Protein AF-A0AA35RNR2-F1 (afdb_monomer)

Organism: Geodia barretti (NCBI:txid519541)

Structure (mmCIF, N/CA/C/O backbone):
data_AF-A0AA35RNR2-F1
#
_entry.id   AF-A0AA35RNR2-F1
#
loop_
_atom_site.group_PDB
_atom_site.id
_atom_site.type_symbol
_atom_site.label_atom_id
_atom_site.label_alt_id
_atom_site.label_comp_id
_atom_site.label_asym_id
_atom_site.label_entity_id
_atom_site.label_seq_id
_atom_site.pdbx_PDB_ins_code
_atom_site.Cartn_x
_atom_site.Cartn_y
_atom_site.Cartn_z
_atom_site.occupancy
_atom_site.B_iso_or_equiv
_atom_site.auth_seq_id
_atom_site.auth_comp_id
_atom_site.auth_asym_id
_atom_site.auth_atom_id
_atom_site.pdbx_PDB_model_num
ATOM 1 N N . MET A 1 1 ? 44.129 8.110 -44.015 1.00 60.25 1 MET A N 1
ATOM 2 C CA . MET A 1 1 ? 44.178 8.341 -45.478 1.00 60.25 1 MET A CA 1
ATOM 3 C C . MET A 1 1 ? 45.589 8.785 -45.725 1.00 60.25 1 MET A C 1
ATOM 5 O O . MET A 1 1 ? 45.929 9.931 -45.431 1.00 60.25 1 MET A O 1
ATOM 9 N N . ASP A 1 2 ? 46.425 7.834 -46.100 1.00 76.56 2 ASP A N 1
ATOM 10 C CA . ASP A 1 2 ? 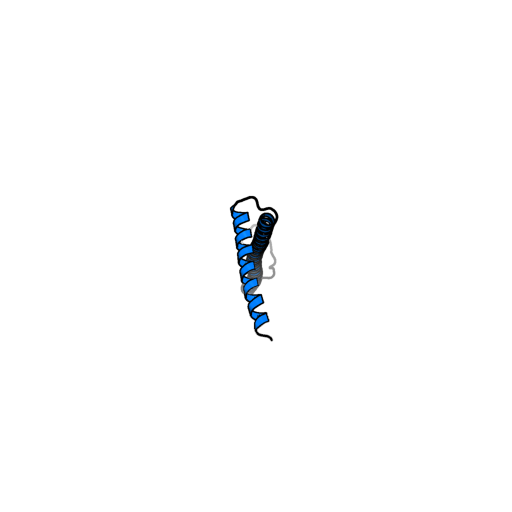47.853 8.014 -45.895 1.00 76.56 2 ASP A CA 1
ATOM 11 C C . ASP A 1 2 ? 48.402 8.689 -47.135 1.00 76.56 2 ASP A C 1
ATOM 13 O O . ASP A 1 2 ? 48.213 8.236 -48.265 1.00 76.56 2 ASP A O 1
ATOM 17 N N . LYS A 1 3 ? 48.970 9.874 -46.926 1.00 80.19 3 LYS A N 1
ATOM 18 C CA . LYS A 1 3 ? 49.512 10.681 -48.010 1.00 80.19 3 LYS A CA 1
ATOM 19 C C . LYS A 1 3 ? 50.905 10.169 -48.331 1.00 80.19 3 LYS A C 1
ATOM 21 O O . LYS A 1 3 ? 51.770 10.123 -47.458 1.00 80.19 3 LYS A O 1
ATOM 26 N N . THR A 1 4 ? 51.134 9.839 -49.597 1.00 80.81 4 THR A N 1
ATOM 27 C CA . THR A 1 4 ? 52.441 9.408 -50.090 1.00 80.81 4 THR A CA 1
ATOM 28 C C . THR A 1 4 ? 53.501 10.465 -49.760 1.00 80.81 4 THR A C 1
ATOM 30 O O . THR A 1 4 ? 53.386 11.610 -50.192 1.00 80.81 4 THR A O 1
ATOM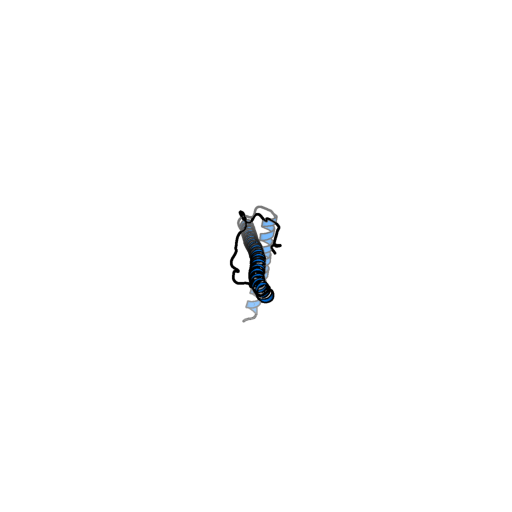 33 N N . GLY A 1 5 ? 54.517 10.084 -48.978 1.00 83.06 5 GLY A N 1
ATOM 34 C CA . GLY A 1 5 ? 55.624 10.958 -48.564 1.00 83.06 5 GLY A CA 1
ATOM 35 C C . GLY A 1 5 ? 55.591 11.452 -47.110 1.00 83.06 5 GLY A C 1
ATOM 36 O O . GLY A 1 5 ? 56.537 12.118 -46.700 1.00 83.06 5 GLY A O 1
ATOM 37 N N . HIS A 1 6 ? 54.563 11.122 -46.319 1.00 82.75 6 HIS A N 1
ATOM 38 C CA . HIS A 1 6 ? 54.490 11.461 -44.891 1.00 82.75 6 HIS A CA 1
ATOM 39 C C . HIS A 1 6 ? 54.466 10.189 -44.031 1.00 82.75 6 HIS A C 1
ATOM 41 O O . HIS A 1 6 ? 53.601 9.340 -44.226 1.00 82.75 6 HIS A O 1
ATOM 47 N N . TYR A 1 7 ? 55.393 10.058 -43.074 1.00 82.56 7 TYR A N 1
ATOM 48 C CA . TYR A 1 7 ? 55.390 8.942 -42.118 1.00 82.56 7 TYR A CA 1
ATOM 49 C C . TYR A 1 7 ? 54.277 9.149 -41.080 1.00 82.56 7 TYR A C 1
ATOM 51 O O . TYR A 1 7 ? 54.203 10.211 -40.461 1.00 82.56 7 TYR A O 1
ATOM 59 N N . MET A 1 8 ? 53.410 8.153 -40.920 1.00 80.12 8 MET A N 1
ATOM 60 C CA . MET A 1 8 ? 52.447 8.024 -39.822 1.00 80.12 8 MET A CA 1
ATOM 61 C C . MET A 1 8 ? 52.868 6.809 -38.986 1.00 80.12 8 MET A C 1
ATOM 63 O O . MET A 1 8 ? 53.447 5.870 -39.532 1.00 80.12 8 MET A O 1
ATOM 67 N N . ASP A 1 9 ? 52.664 6.856 -37.668 1.00 82.06 9 ASP A N 1
ATOM 68 C CA . ASP A 1 9 ? 53.040 5.758 -36.775 1.00 82.06 9 ASP A CA 1
ATOM 69 C C . ASP A 1 9 ? 51.824 4.878 -36.467 1.00 82.06 9 ASP A C 1
ATOM 71 O O . ASP A 1 9 ? 50.957 5.269 -35.692 1.00 82.06 9 ASP A O 1
ATOM 75 N N . ASP A 1 10 ? 51.788 3.681 -37.052 1.00 80.06 10 ASP A N 1
ATOM 76 C CA . ASP A 1 10 ? 50.632 2.771 -36.990 1.00 80.06 10 ASP A CA 1
ATOM 77 C C . ASP A 1 10 ? 50.754 1.735 -35.848 1.00 80.06 10 ASP A C 1
ATOM 79 O O . ASP A 1 10 ? 50.035 0.738 -35.793 1.00 80.06 10 ASP A O 1
ATOM 83 N N . ARG A 1 11 ? 51.721 1.907 -34.936 1.00 85.00 11 ARG A N 1
ATOM 84 C CA . ARG A 1 11 ? 52.101 0.884 -33.937 1.00 85.00 11 ARG A CA 1
ATOM 85 C C . ARG A 1 11 ? 51.035 0.602 -32.883 1.00 85.00 11 ARG A C 1
ATOM 87 O O . ARG A 1 11 ? 51.010 -0.496 -32.329 1.00 85.00 11 ARG A O 1
ATOM 94 N N . GLU A 1 12 ? 50.193 1.584 -32.582 1.00 87.06 12 GLU A N 1
ATOM 95 C CA . GLU A 1 12 ? 49.109 1.460 -31.599 1.00 87.06 12 GLU A CA 1
ATOM 96 C C . GLU A 1 12 ? 47.740 1.232 -32.256 1.00 87.06 12 GLU A C 1
ATOM 98 O O . GLU A 1 12 ? 46.740 1.014 -31.558 1.00 87.06 12 GLU A O 1
ATOM 103 N N . ASP A 1 13 ? 47.694 1.235 -33.590 1.00 88.38 13 ASP A N 1
ATOM 104 C CA . ASP A 1 13 ? 46.452 1.156 -34.338 1.00 88.38 13 ASP A CA 1
ATOM 105 C C . ASP A 1 13 ? 45.861 -0.253 -34.297 1.00 88.38 13 ASP A C 1
ATOM 107 O O . ASP A 1 13 ? 46.539 -1.277 -34.416 1.00 88.38 13 ASP A O 1
ATOM 111 N N . ARG A 1 14 ? 44.538 -0.309 -34.116 1.00 88.81 14 ARG A N 1
ATOM 112 C CA . ARG A 1 14 ? 43.786 -1.563 -34.035 1.00 88.81 14 ARG A CA 1
ATOM 113 C C . ARG A 1 14 ? 42.847 -1.677 -35.216 1.00 88.81 14 ARG A C 1
ATOM 115 O O . ARG A 1 14 ? 41.928 -0.878 -35.376 1.00 88.81 14 ARG A O 1
ATOM 122 N N . ILE A 1 15 ? 43.029 -2.740 -35.989 1.00 90.00 15 ILE A N 1
ATOM 123 C CA . ILE A 1 15 ? 42.086 -3.125 -37.034 1.00 90.00 15 ILE A CA 1
ATOM 124 C C . ILE A 1 15 ? 40.929 -3.864 -36.357 1.00 90.00 15 ILE A C 1
ATOM 126 O O . ILE A 1 15 ? 41.089 -4.984 -35.875 1.00 90.00 15 ILE A O 1
ATOM 130 N N . ILE A 1 16 ? 39.765 -3.219 -36.288 1.00 92.12 16 ILE A N 1
ATOM 131 C CA . ILE A 1 16 ? 38.548 -3.802 -35.714 1.00 92.12 16 ILE A CA 1
ATOM 132 C C . ILE A 1 16 ? 37.648 -4.270 -36.855 1.00 92.12 16 ILE A C 1
ATOM 134 O O . ILE A 1 16 ? 37.321 -3.499 -37.756 1.00 92.12 16 ILE A O 1
ATOM 138 N N . THR A 1 17 ? 37.212 -5.528 -36.805 1.00 91.75 17 THR A N 1
ATOM 139 C CA . THR A 1 17 ? 36.187 -6.031 -37.721 1.00 91.75 17 THR A CA 1
ATO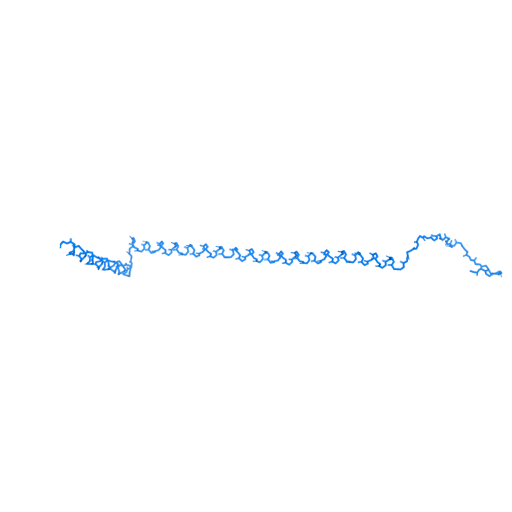M 140 C C . THR A 1 17 ? 34.812 -5.566 -37.271 1.00 91.75 17 THR A C 1
ATOM 142 O O . THR A 1 17 ? 34.456 -5.700 -36.099 1.00 91.75 17 THR A O 1
ATOM 145 N N . ALA A 1 18 ? 34.032 -5.045 -38.213 1.00 91.44 18 ALA A N 1
ATOM 146 C CA . ALA A 1 18 ? 32.664 -4.624 -37.966 1.00 91.44 18 ALA A CA 1
ATOM 147 C C . ALA A 1 18 ? 31.819 -5.773 -37.388 1.00 91.44 18 ALA A C 1
ATOM 149 O O . ALA A 1 18 ? 31.762 -6.865 -37.954 1.00 91.44 18 ALA A O 1
ATOM 150 N N . GLY A 1 19 ? 31.173 -5.511 -36.251 1.00 90.94 19 GLY A N 1
ATOM 151 C CA . GLY A 1 19 ? 30.163 -6.397 -35.678 1.00 90.94 19 GLY A CA 1
ATOM 152 C C . GLY A 1 19 ? 28.793 -6.206 -36.341 1.00 90.94 19 GLY A C 1
ATOM 153 O O . GLY A 1 19 ? 28.634 -5.338 -37.200 1.00 90.94 19 GLY A O 1
ATOM 154 N N . PRO A 1 20 ? 27.779 -6.990 -35.939 1.00 91.56 20 PRO A N 1
ATOM 155 C CA . PRO A 1 20 ? 26.411 -6.758 -36.378 1.00 91.56 2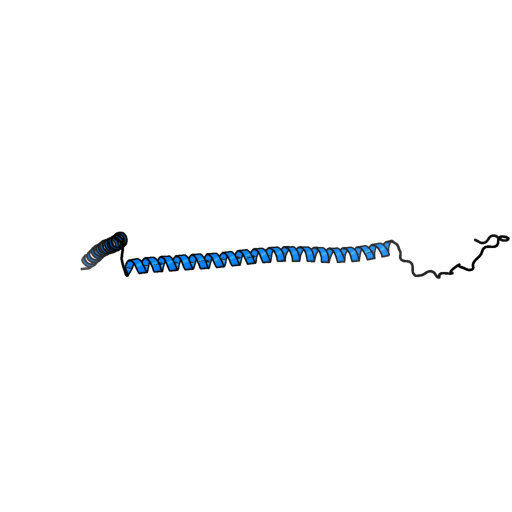0 PRO A CA 1
ATOM 156 C C . PRO A 1 20 ? 25.931 -5.381 -35.900 1.00 91.56 20 PRO A C 1
ATOM 158 O O . PRO A 1 20 ? 26.007 -5.064 -34.712 1.00 91.56 20 PRO A O 1
ATOM 161 N N . TYR A 1 21 ? 25.432 -4.574 -36.833 1.00 90.88 21 TYR A N 1
ATOM 162 C CA . TYR A 1 21 ? 24.805 -3.289 -36.539 1.00 90.88 21 TYR A CA 1
ATOM 163 C C . TYR A 1 21 ? 23.291 -3.467 -36.438 1.00 90.88 21 TYR A C 1
ATOM 165 O O . TYR A 1 21 ? 22.693 -4.204 -37.219 1.00 90.88 21 TYR A O 1
ATOM 173 N N . GLU A 1 22 ? 22.673 -2.783 -35.480 1.00 92.94 22 GLU A N 1
ATOM 174 C CA . GLU A 1 22 ? 21.216 -2.709 -35.362 1.00 92.94 22 GLU A CA 1
ATOM 175 C C . GLU A 1 22 ? 20.718 -1.435 -36.055 1.00 92.94 22 GLU A C 1
ATOM 177 O O . GLU A 1 22 ? 21.350 -0.379 -35.950 1.00 92.94 22 GLU A O 1
ATOM 182 N N . LEU A 1 23 ? 19.571 -1.515 -36.737 1.00 96.12 23 LEU A N 1
ATOM 183 C CA . LEU A 1 23 ? 18.861 -0.309 -37.154 1.00 96.12 23 LEU A CA 1
ATOM 184 C C . LEU A 1 23 ? 18.372 0.447 -35.913 1.00 96.12 23 LEU A C 1
ATOM 186 O O . LEU A 1 23 ? 17.985 -0.151 -34.905 1.00 96.12 23 LEU A O 1
ATOM 190 N N . ALA A 1 24 ? 18.345 1.777 -36.004 1.00 95.44 24 ALA A N 1
ATOM 191 C CA . ALA A 1 24 ? 17.866 2.624 -34.915 1.00 95.44 24 ALA A CA 1
ATOM 192 C C . ALA A 1 24 ? 16.425 2.267 -34.503 1.00 95.44 24 ALA A C 1
ATOM 194 O O . ALA A 1 24 ? 16.119 2.202 -33.311 1.00 95.44 24 ALA A O 1
ATOM 195 N N . ASP A 1 25 ? 15.566 1.962 -35.476 1.00 96.50 25 ASP A N 1
ATOM 196 C CA . ASP A 1 25 ? 14.165 1.607 -35.236 1.00 96.50 25 ASP A CA 1
ATOM 197 C C . ASP A 1 25 ? 14.027 0.310 -34.425 1.00 96.50 25 ASP A C 1
ATOM 199 O O . ASP A 1 25 ? 13.272 0.270 -33.450 1.00 96.50 25 ASP A O 1
ATOM 203 N N . ASP A 1 26 ? 14.817 -0.718 -34.749 1.00 96.00 26 ASP A N 1
ATOM 204 C CA . ASP A 1 26 ? 14.818 -2.000 -34.032 1.00 96.00 26 ASP A CA 1
ATOM 205 C C . ASP A 1 26 ? 15.311 -1.836 -32.588 1.00 96.00 26 ASP A C 1
ATOM 207 O O . ASP A 1 26 ? 14.742 -2.396 -31.641 1.00 96.00 26 ASP A O 1
ATOM 211 N N . TYR A 1 27 ? 16.341 -1.008 -32.395 1.00 96.25 27 TYR A N 1
ATOM 212 C CA . TYR A 1 27 ? 16.853 -0.662 -31.073 1.00 96.25 27 TYR A CA 1
ATOM 213 C C . TYR A 1 27 ? 15.784 0.039 -30.221 1.00 96.25 27 TYR A C 1
ATOM 215 O O . TYR A 1 27 ? 15.534 -0.347 -29.070 1.00 96.25 27 TYR A O 1
ATOM 223 N N . HIS A 1 28 ? 15.101 1.034 -30.790 1.00 97.31 28 HIS A N 1
ATOM 224 C CA . HIS A 1 28 ? 14.044 1.770 -30.101 1.00 97.31 28 HIS A CA 1
ATOM 225 C C . HIS A 1 28 ? 12.820 0.899 -29.806 1.00 97.31 28 HIS A C 1
ATOM 227 O O . HIS A 1 28 ? 12.300 0.950 -28.687 1.00 97.31 28 HIS A O 1
ATOM 233 N N . ALA A 1 29 ? 12.403 0.044 -30.742 1.00 97.44 29 ALA A N 1
ATOM 234 C CA . ALA A 1 29 ? 11.311 -0.904 -30.537 1.00 97.44 29 ALA A CA 1
ATOM 235 C C . ALA A 1 29 ? 11.613 -1.869 -29.377 1.00 97.44 29 ALA A C 1
ATOM 237 O O . ALA A 1 29 ? 10.771 -2.092 -28.497 1.00 97.44 29 ALA A O 1
ATOM 238 N N . ARG A 1 30 ? 12.850 -2.379 -29.306 1.00 96.62 30 ARG A N 1
ATOM 239 C CA . ARG A 1 30 ? 13.311 -3.252 -28.218 1.00 96.62 30 ARG A CA 1
ATOM 240 C C . ARG A 1 30 ? 13.300 -2.549 -26.862 1.00 96.62 30 ARG A C 1
ATOM 242 O O . ARG A 1 30 ? 12.898 -3.153 -25.864 1.00 96.62 30 ARG A O 1
ATOM 249 N N . ILE A 1 31 ? 13.725 -1.287 -26.801 1.00 97.50 31 ILE A N 1
ATOM 250 C CA . ILE A 1 31 ? 13.653 -0.489 -25.569 1.00 97.50 31 ILE A CA 1
ATOM 251 C C . ILE A 1 31 ? 12.200 -0.263 -25.165 1.00 97.50 31 ILE A C 1
ATOM 253 O O . ILE A 1 31 ? 11.859 -0.491 -24.004 1.00 97.50 31 ILE A O 1
ATOM 257 N N . LEU A 1 32 ? 11.338 0.137 -26.100 1.00 98.25 32 LEU A N 1
ATOM 258 C CA . LEU A 1 32 ? 9.934 0.419 -25.818 1.00 98.25 32 LEU A CA 1
ATOM 259 C C . LEU A 1 32 ? 9.228 -0.802 -25.218 1.00 98.25 32 LEU A C 1
ATOM 261 O O . LEU A 1 32 ? 8.557 -0.679 -24.192 1.00 98.25 32 LEU A O 1
ATOM 265 N N . ALA A 1 33 ? 9.446 -1.990 -25.785 1.00 98.19 33 ALA A N 1
ATOM 266 C CA . ALA A 1 33 ? 8.897 -3.236 -25.255 1.00 98.19 33 ALA A CA 1
ATOM 267 C C . ALA A 1 33 ? 9.336 -3.490 -23.800 1.00 98.19 33 ALA A C 1
ATOM 269 O O . ALA A 1 33 ? 8.514 -3.812 -22.937 1.00 98.19 33 ALA A O 1
ATOM 270 N N . LYS A 1 34 ? 10.623 -3.278 -23.496 1.00 98.31 34 LYS A N 1
ATOM 271 C CA . LYS A 1 34 ? 11.161 -3.412 -22.132 1.00 98.31 34 LYS A CA 1
ATOM 272 C C . LYS A 1 34 ? 10.587 -2.366 -21.176 1.00 98.31 34 LYS A C 1
ATOM 274 O O . LYS A 1 34 ? 10.275 -2.690 -20.031 1.00 98.31 34 LYS A O 1
ATOM 279 N N . VAL A 1 35 ? 10.416 -1.126 -21.631 1.00 98.38 35 VAL A N 1
ATOM 280 C CA . VAL A 1 35 ? 9.827 -0.045 -20.831 1.00 98.38 35 VAL A CA 1
ATOM 281 C C . VAL A 1 35 ? 8.372 -0.359 -20.498 1.00 98.38 35 VAL A C 1
ATOM 283 O O . VAL A 1 35 ? 7.987 -0.255 -19.335 1.00 98.38 35 VAL A O 1
ATOM 286 N N . ILE A 1 36 ? 7.572 -0.805 -21.469 1.00 98.44 36 ILE A N 1
ATOM 287 C CA . ILE A 1 36 ? 6.178 -1.213 -21.236 1.00 98.44 36 ILE A CA 1
ATOM 288 C C . ILE A 1 36 ? 6.119 -2.344 -20.206 1.00 98.44 36 ILE A C 1
ATOM 290 O O . ILE A 1 36 ? 5.309 -2.291 -19.276 1.00 98.44 36 ILE A O 1
ATOM 294 N N . LEU A 1 37 ? 7.015 -3.330 -20.319 1.00 98.38 37 LEU A N 1
ATOM 295 C CA . LEU A 1 37 ? 7.117 -4.420 -19.355 1.00 98.38 37 LEU A CA 1
ATOM 296 C C . LEU A 1 37 ? 7.383 -3.880 -17.942 1.00 98.38 37 LEU A C 1
ATOM 298 O O . LEU A 1 37 ? 6.599 -4.151 -17.031 1.00 98.38 37 LEU A O 1
ATOM 302 N N . LEU A 1 38 ? 8.418 -3.055 -17.767 1.00 98.44 38 LEU A N 1
ATOM 303 C CA . LEU A 1 38 ? 8.753 -2.434 -16.481 1.00 98.44 38 LEU A CA 1
ATOM 304 C C . LEU A 1 38 ? 7.583 -1.626 -15.911 1.00 98.44 38 LEU A C 1
ATOM 306 O O . LEU A 1 38 ? 7.215 -1.792 -14.747 1.00 98.44 38 LEU A O 1
ATOM 310 N N . GLN A 1 39 ? 6.946 -0.800 -16.739 1.00 98.25 39 GLN A N 1
ATOM 311 C CA . GLN A 1 39 ? 5.798 -0.005 -16.323 1.00 98.25 39 GLN A CA 1
ATOM 312 C C . GLN A 1 39 ? 4.610 -0.881 -15.899 1.00 98.25 39 GLN A C 1
ATOM 314 O O . GLN A 1 39 ? 3.904 -0.535 -14.951 1.00 98.25 39 GLN A O 1
ATOM 319 N N . SER A 1 40 ? 4.371 -2.013 -16.567 1.00 98.31 40 SER A N 1
ATO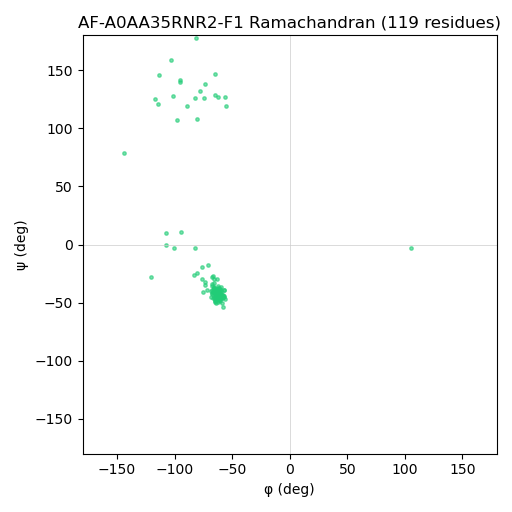M 320 C CA . SER A 1 40 ? 3.287 -2.937 -16.209 1.00 98.31 40 SER A CA 1
ATOM 321 C C . SER A 1 40 ? 3.499 -3.559 -14.822 1.00 98.31 40 SER A C 1
ATOM 323 O O . SER A 1 40 ? 2.576 -3.578 -13.999 1.00 98.31 40 SER A O 1
ATOM 325 N N . TYR A 1 41 ? 4.731 -3.979 -14.513 1.00 98.31 41 TYR A N 1
ATOM 326 C CA . TYR A 1 41 ? 5.095 -4.491 -13.192 1.00 98.31 41 TYR A CA 1
ATOM 327 C C . TYR A 1 41 ? 4.997 -3.406 -12.127 1.00 98.31 41 TYR A C 1
ATOM 329 O O . TYR A 1 41 ? 4.462 -3.663 -11.047 1.00 98.31 41 TYR A O 1
ATOM 337 N N . TRP A 1 42 ? 5.444 -2.190 -12.441 1.00 98.38 42 TRP A N 1
ATOM 338 C CA . TRP A 1 42 ? 5.350 -1.058 -11.527 1.00 98.38 42 TRP A CA 1
ATOM 339 C C . TRP A 1 42 ? 3.899 -0.720 -11.175 1.00 98.38 42 TRP A C 1
ATOM 341 O O . TRP A 1 42 ? 3.553 -0.614 -9.9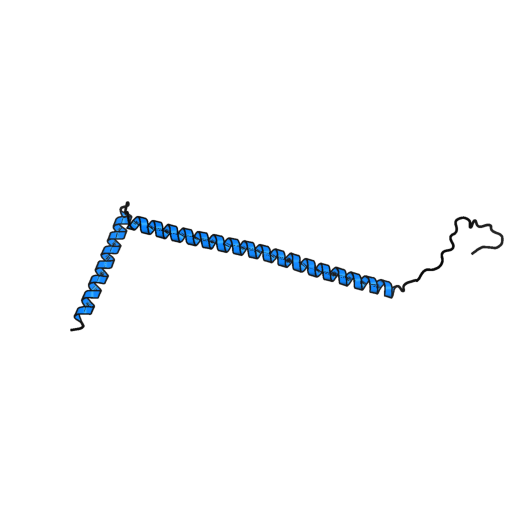98 1.00 98.38 42 TRP A O 1
ATOM 351 N N . ARG A 1 43 ? 3.016 -0.643 -12.181 1.00 98.31 43 ARG A N 1
ATOM 352 C CA . ARG A 1 43 ? 1.577 -0.417 -11.972 1.00 98.31 43 ARG A CA 1
ATOM 353 C C . ARG A 1 43 ? 0.965 -1.513 -11.099 1.00 98.31 43 ARG A C 1
ATOM 355 O O . ARG A 1 43 ? 0.283 -1.204 -10.126 1.00 98.31 43 ARG A O 1
ATOM 362 N N . ARG A 1 44 ? 1.274 -2.787 -11.374 1.00 98.12 44 ARG A N 1
ATOM 363 C CA . ARG A 1 44 ? 0.828 -3.920 -10.543 1.00 98.12 44 ARG A CA 1
ATOM 364 C C . ARG A 1 44 ? 1.309 -3.795 -9.098 1.00 98.12 44 ARG A C 1
ATOM 366 O O . ARG A 1 44 ? 0.531 -4.039 -8.176 1.00 98.12 44 ARG A O 1
ATOM 373 N N . TRP A 1 45 ? 2.580 -3.460 -8.895 1.00 98.44 45 TRP A N 1
ATOM 374 C CA . TRP A 1 45 ? 3.159 -3.299 -7.564 1.00 98.44 45 TRP A CA 1
ATOM 375 C C . TRP A 1 45 ? 2.467 -2.178 -6.785 1.00 98.44 45 TRP A C 1
ATOM 377 O O . TRP A 1 45 ? 2.074 -2.391 -5.637 1.00 98.44 45 TRP A O 1
ATOM 387 N N . LEU A 1 46 ? 2.229 -1.032 -7.427 1.00 98.44 46 LEU A N 1
ATOM 388 C CA . LEU A 1 46 ? 1.535 0.100 -6.817 1.00 98.44 46 LEU A CA 1
ATOM 389 C C . LEU A 1 46 ? 0.113 -0.280 -6.382 1.00 98.44 46 LEU A C 1
ATOM 391 O O . LEU A 1 46 ? -0.266 -0.027 -5.237 1.00 98.44 46 LEU A O 1
ATOM 395 N N . SER A 1 47 ? -0.648 -0.954 -7.252 1.00 97.94 47 SER A N 1
ATOM 396 C CA . SER A 1 47 ? -1.995 -1.431 -6.919 1.00 97.94 47 SER A CA 1
ATOM 397 C C . SER A 1 47 ? -1.988 -2.419 -5.753 1.00 97.94 47 SER A C 1
ATOM 399 O O . SER A 1 47 ? -2.809 -2.293 -4.847 1.00 97.94 47 SER A O 1
ATOM 401 N N . ARG A 1 48 ? -1.049 -3.376 -5.727 1.00 98.06 48 ARG A N 1
ATOM 402 C CA . ARG A 1 48 ? -0.916 -4.328 -4.609 1.00 98.06 48 ARG A CA 1
ATOM 403 C C . ARG A 1 48 ? -0.623 -3.611 -3.298 1.00 98.06 48 ARG A C 1
ATOM 405 O O . ARG A 1 48 ? -1.323 -3.833 -2.317 1.00 98.06 48 ARG A O 1
ATOM 412 N N . ARG A 1 49 ? 0.349 -2.696 -3.303 1.00 98.06 49 ARG A N 1
ATOM 413 C CA . ARG A 1 49 ? 0.714 -1.902 -2.125 1.00 98.06 49 ARG A CA 1
ATOM 414 C C . ARG A 1 49 ? -0.477 -1.102 -1.587 1.00 98.06 49 ARG A C 1
ATOM 416 O O . ARG A 1 49 ? -0.682 -1.074 -0.375 1.00 98.06 49 ARG A O 1
ATOM 423 N N . TYR A 1 50 ? -1.258 -0.483 -2.473 1.00 98.19 50 TYR A N 1
ATOM 424 C CA . TYR A 1 50 ? -2.461 0.261 -2.102 1.00 98.19 50 TYR A CA 1
ATOM 425 C C . TYR A 1 50 ? -3.543 -0.648 -1.498 1.00 98.19 50 TYR A C 1
ATOM 427 O O . TYR A 1 50 ? -4.039 -0.383 -0.404 1.00 98.19 50 TYR A O 1
ATOM 435 N N . VAL A 1 51 ? -3.859 -1.767 -2.157 1.00 98.38 51 VAL A N 1
ATOM 436 C CA . VAL A 1 51 ? -4.852 -2.734 -1.663 1.00 98.38 51 VAL A CA 1
ATOM 437 C C . VAL A 1 51 ? -4.433 -3.335 -0.322 1.00 98.38 51 VAL A C 1
ATOM 439 O O . VAL A 1 51 ? -5.271 -3.505 0.562 1.00 98.38 51 VAL A O 1
ATOM 442 N N . ASP A 1 52 ? -3.148 -3.622 -0.128 1.00 98.12 52 ASP A N 1
ATOM 443 C CA . ASP A 1 52 ? -2.651 -4.143 1.143 1.00 98.12 52 ASP A CA 1
ATOM 444 C C . ASP A 1 52 ? -2.754 -3.107 2.268 1.00 98.12 52 ASP A C 1
ATOM 446 O O . ASP A 1 52 ? -3.088 -3.471 3.395 1.00 98.12 52 ASP A O 1
ATOM 450 N N . ALA A 1 53 ? -2.547 -1.818 1.980 1.00 98.06 53 ALA A N 1
ATOM 451 C CA . ALA A 1 53 ? -2.809 -0.753 2.948 1.00 98.06 53 ALA A CA 1
AT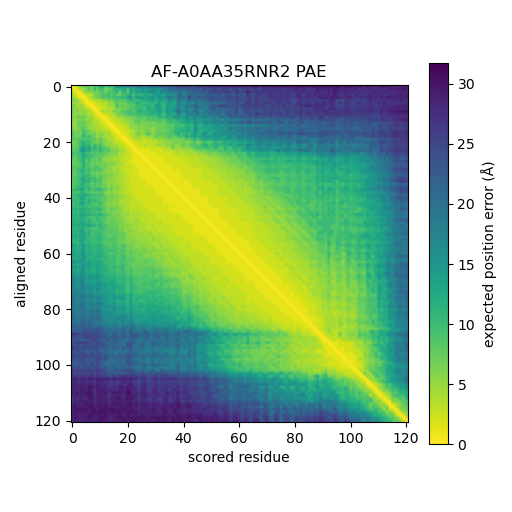OM 452 C C . ALA A 1 53 ? -4.291 -0.717 3.361 1.00 98.06 53 ALA A C 1
ATOM 454 O O . ALA A 1 53 ? -4.588 -0.764 4.555 1.00 98.06 53 ALA A O 1
ATOM 455 N N . LEU A 1 54 ? -5.214 -0.765 2.394 1.00 98.19 54 LEU A N 1
ATOM 456 C CA . LEU A 1 54 ? -6.656 -0.819 2.667 1.00 98.19 54 LEU A CA 1
ATOM 457 C C . LEU A 1 54 ? -7.067 -2.073 3.451 1.00 98.19 54 LEU A C 1
ATOM 459 O O . LEU A 1 54 ? -7.943 -2.020 4.314 1.00 98.19 54 LEU A O 1
ATOM 463 N N . ARG A 1 55 ? -6.445 -3.224 3.171 1.00 98.00 55 ARG A N 1
ATOM 464 C CA . ARG A 1 55 ? -6.689 -4.468 3.917 1.00 98.00 55 ARG A CA 1
ATOM 465 C C . ARG A 1 55 ? -6.247 -4.353 5.371 1.00 98.00 55 ARG A C 1
ATOM 467 O O . ARG A 1 55 ? -6.961 -4.854 6.239 1.00 98.00 55 ARG A O 1
ATOM 474 N N . ARG A 1 56 ? -5.107 -3.706 5.639 1.00 97.75 56 ARG A N 1
ATOM 475 C CA . ARG A 1 56 ? -4.641 -3.448 7.011 1.00 97.75 56 ARG A CA 1
ATOM 476 C C . ARG A 1 56 ? -5.598 -2.519 7.747 1.00 97.75 56 ARG A C 1
ATOM 478 O O . ARG A 1 56 ? -6.038 -2.877 8.830 1.00 97.75 56 ARG A O 1
ATOM 485 N N . GLU A 1 57 ? -5.993 -1.403 7.139 1.00 97.56 57 GLU A N 1
ATOM 486 C CA . GLU A 1 57 ? -6.949 -0.475 7.758 1.00 97.56 57 GLU A CA 1
ATOM 487 C C . GLU A 1 57 ? -8.287 -1.164 8.062 1.00 97.56 57 GLU A C 1
ATOM 489 O O . GLU A 1 57 ? -8.813 -1.070 9.171 1.00 97.56 57 GLU A O 1
ATOM 494 N N . ARG A 1 58 ? -8.805 -1.949 7.109 1.00 97.81 58 ARG A N 1
ATOM 495 C CA . ARG A 1 58 ? -10.020 -2.747 7.307 1.00 97.81 58 ARG A CA 1
ATOM 496 C C . ARG A 1 58 ? -9.877 -3.747 8.455 1.00 97.81 58 ARG A C 1
ATOM 498 O O . ARG A 1 58 ? -10.843 -3.967 9.178 1.00 97.81 58 ARG A O 1
ATOM 505 N N . ARG A 1 59 ? -8.716 -4.393 8.594 1.00 97.69 59 ARG A N 1
ATOM 506 C CA . ARG A 1 59 ? -8.454 -5.337 9.687 1.00 97.69 59 ARG A CA 1
ATOM 507 C C . ARG A 1 59 ? -8.490 -4.619 11.035 1.00 97.69 59 ARG A C 1
ATOM 509 O O . ARG A 1 59 ? -9.250 -5.049 11.891 1.00 97.69 59 ARG A O 1
ATOM 516 N N . VAL A 1 60 ? -7.765 -3.510 11.168 1.00 97.50 60 VAL A N 1
ATOM 517 C CA . VAL A 1 60 ? -7.740 -2.702 12.398 1.00 97.50 60 VAL A CA 1
ATOM 518 C C . VAL A 1 60 ? -9.148 -2.242 12.775 1.00 97.50 60 VAL A C 1
ATOM 520 O O . VAL A 1 60 ? -9.561 -2.391 13.919 1.00 97.50 60 VAL A O 1
ATOM 523 N N . ARG A 1 61 ? -9.934 -1.756 11.804 1.00 97.00 61 ARG A N 1
ATOM 524 C CA . ARG A 1 61 ? -11.323 -1.348 12.061 1.00 97.00 61 ARG A CA 1
ATOM 525 C C . ARG A 1 61 ? -12.188 -2.499 12.570 1.00 97.00 61 ARG A C 1
ATOM 527 O O . ARG A 1 61 ? -12.939 -2.315 13.517 1.00 97.00 61 ARG A O 1
ATOM 534 N N . ARG A 1 62 ? -12.059 -3.687 11.976 1.00 97.00 62 ARG A N 1
ATOM 535 C CA . ARG A 1 62 ? -12.797 -4.881 12.417 1.00 97.00 62 ARG A CA 1
ATOM 536 C C . ARG A 1 62 ? -12.379 -5.350 13.806 1.00 97.00 62 ARG A C 1
ATOM 538 O O . ARG A 1 62 ? -13.223 -5.831 14.549 1.00 97.00 62 ARG A O 1
ATOM 545 N N . GLU A 1 63 ? -11.095 -5.263 14.135 1.00 97.44 63 GLU A N 1
ATOM 546 C CA . GLU A 1 63 ? -10.589 -5.602 15.469 1.00 97.44 63 GLU A CA 1
ATOM 547 C C . GLU A 1 63 ? -11.159 -4.638 16.516 1.00 97.44 63 GLU A C 1
ATOM 549 O O . GLU A 1 63 ? -11.724 -5.095 17.504 1.00 97.44 63 GLU A O 1
ATOM 554 N N . TRP A 1 64 ? -11.156 -3.334 16.228 1.00 97.19 64 TRP A N 1
ATOM 555 C CA . TRP A 1 64 ? -11.785 -2.324 17.083 1.00 97.19 64 TRP A CA 1
ATOM 556 C C . TRP A 1 64 ? -13.297 -2.539 17.253 1.00 97.19 64 TRP A C 1
ATOM 558 O O . TRP A 1 64 ? -13.821 -2.436 18.358 1.00 97.19 64 TRP A O 1
ATOM 568 N N . GLU A 1 65 ? -14.019 -2.869 16.178 1.00 96.62 65 GLU A N 1
ATOM 569 C CA . GLU A 1 65 ? -15.456 -3.170 16.255 1.00 96.62 65 GLU A CA 1
ATOM 570 C C . GLU A 1 65 ? -15.744 -4.371 17.165 1.00 96.62 65 GLU A C 1
ATOM 572 O O . GLU A 1 65 ? -16.673 -4.306 17.971 1.00 96.62 65 GLU A O 1
ATOM 577 N N . ARG A 1 66 ? -14.934 -5.434 17.068 1.00 97.19 66 ARG A N 1
ATOM 578 C CA . ARG A 1 66 ? -15.049 -6.629 17.920 1.00 97.19 66 ARG A CA 1
ATOM 579 C C . ARG A 1 66 ? -14.760 -6.311 19.379 1.00 97.19 66 ARG A C 1
ATOM 581 O O . ARG A 1 66 ? -15.543 -6.695 20.238 1.00 97.19 66 ARG A O 1
ATOM 588 N N . GLU A 1 67 ? -13.683 -5.580 19.651 1.00 96.62 67 GLU A N 1
ATOM 589 C CA . GLU A 1 67 ? -13.320 -5.174 21.011 1.00 96.62 67 GLU A CA 1
ATOM 590 C C . GLU A 1 67 ? -14.439 -4.344 21.651 1.00 96.62 67 GLU A C 1
ATOM 592 O O . GLU A 1 67 ? -14.897 -4.652 22.748 1.00 96.62 67 GLU A O 1
ATOM 597 N N . ARG A 1 68 ? -14.998 -3.377 20.913 1.00 96.19 68 ARG A N 1
ATOM 598 C CA . ARG A 1 68 ? -16.137 -2.585 21.397 1.00 96.19 68 ARG A CA 1
ATOM 599 C C . ARG A 1 68 ? -17.409 -3.394 21.593 1.00 96.19 68 ARG A C 1
ATOM 601 O O . ARG A 1 68 ? -18.235 -3.055 22.439 1.00 96.19 68 ARG A O 1
ATOM 608 N N . GLU A 1 69 ? -17.642 -4.413 20.776 1.00 95.88 69 GLU A N 1
ATOM 609 C CA . GLU A 1 69 ? -18.770 -5.319 20.975 1.00 95.88 69 GLU A CA 1
ATOM 610 C C . GLU A 1 69 ? -18.597 -6.155 22.246 1.00 95.88 69 GLU A C 1
ATOM 612 O O . GLU A 1 69 ? -19.540 -6.259 23.031 1.00 95.88 69 GLU A O 1
ATOM 617 N N . GLU A 1 70 ? -17.391 -6.663 22.498 1.00 96.56 70 GLU A N 1
ATOM 618 C CA . GLU A 1 70 ? -17.067 -7.381 23.729 1.00 96.56 70 GLU A CA 1
ATOM 619 C C . GLU A 1 70 ? -17.193 -6.494 24.970 1.00 96.56 70 GLU A C 1
ATOM 621 O O . GLU A 1 70 ? -17.802 -6.923 25.950 1.00 96.56 70 GLU A O 1
ATOM 626 N N . GLU A 1 71 ? -16.686 -5.260 24.929 1.00 95.81 71 GLU A N 1
ATOM 627 C CA . GLU A 1 71 ? -16.841 -4.285 26.014 1.00 95.81 71 GLU A CA 1
ATOM 628 C C . GLU A 1 71 ? -18.315 -4.006 26.304 1.00 95.81 71 GLU A C 1
ATOM 630 O O . GLU A 1 71 ? -18.759 -4.161 27.439 1.00 95.81 71 GLU A O 1
ATOM 635 N N . ARG A 1 72 ? -19.116 -3.704 25.272 1.00 95.50 72 ARG A N 1
ATOM 636 C CA . ARG A 1 72 ? -20.561 -3.478 25.442 1.00 95.50 72 ARG A CA 1
ATOM 637 C C . ARG A 1 72 ? -21.276 -4.694 26.018 1.00 95.50 72 ARG A C 1
ATOM 639 O O . ARG A 1 72 ? -22.223 -4.533 26.787 1.00 95.50 72 ARG A O 1
ATOM 646 N N . ARG A 1 73 ? -20.866 -5.909 25.641 1.00 95.88 73 ARG A N 1
ATOM 647 C CA . ARG A 1 73 ? -21.433 -7.137 26.211 1.00 95.88 73 ARG A CA 1
ATOM 648 C C . ARG A 1 73 ? -21.069 -7.264 27.690 1.00 95.88 73 ARG A C 1
ATOM 650 O O . ARG A 1 73 ? -21.958 -7.508 28.498 1.00 95.88 73 ARG A O 1
ATOM 657 N N . ARG A 1 74 ? -19.805 -7.026 28.053 1.00 96.19 74 ARG A N 1
ATOM 658 C CA . ARG A 1 74 ? -19.342 -7.046 29.451 1.00 96.19 74 ARG A CA 1
ATOM 659 C C . ARG A 1 74 ? -20.056 -5.999 30.303 1.00 96.19 74 ARG A C 1
ATOM 661 O O . ARG A 1 74 ? -20.542 -6.338 31.373 1.00 96.19 74 ARG A O 1
ATOM 668 N N . GLU A 1 75 ? -20.200 -4.768 29.814 1.00 95.38 75 GLU A N 1
ATOM 669 C CA . GLU A 1 75 ? -20.937 -3.705 30.511 1.00 95.38 75 GLU A CA 1
ATOM 670 C C . GLU A 1 75 ? -22.403 -4.087 30.757 1.00 95.38 75 GLU A C 1
ATOM 672 O O . GLU A 1 75 ? -22.928 -3.864 31.850 1.00 95.38 75 GLU A O 1
ATOM 677 N N . ARG A 1 76 ? -23.070 -4.700 29.766 1.00 94.81 76 ARG A N 1
ATOM 678 C CA . ARG A 1 76 ? -24.439 -5.217 29.927 1.00 94.81 76 ARG A CA 1
ATOM 679 C C . ARG A 1 76 ? -24.504 -6.314 30.984 1.00 94.81 76 ARG A C 1
ATOM 681 O O . ARG A 1 76 ? -25.321 -6.214 31.893 1.00 94.81 76 ARG A O 1
ATOM 688 N N . GLU A 1 77 ? -23.616 -7.303 30.910 1.00 95.94 77 GLU A N 1
ATOM 689 C CA . GLU A 1 77 ? -23.545 -8.392 31.890 1.00 95.94 77 GLU A CA 1
ATOM 690 C C . GLU A 1 77 ? -23.257 -7.870 33.309 1.00 95.94 77 GLU A C 1
ATOM 692 O O . GLU A 1 77 ? -23.823 -8.359 34.286 1.00 95.94 77 GLU A O 1
ATOM 697 N N . GLU A 1 78 ? -22.390 -6.867 33.458 1.00 95.00 78 GLU A N 1
ATOM 698 C CA . GLU A 1 78 ? -22.109 -6.232 34.748 1.00 95.00 78 GLU A CA 1
ATOM 699 C C . GLU A 1 78 ? -23.303 -5.439 35.277 1.00 95.00 78 GLU A C 1
ATOM 701 O O . GLU A 1 78 ? -23.586 -5.483 36.480 1.00 95.00 78 GLU A O 1
ATOM 706 N N . ARG A 1 79 ? -24.021 -4.733 34.397 1.00 92.75 79 ARG A N 1
ATOM 707 C CA . ARG A 1 79 ? -25.250 -4.017 34.749 1.00 92.75 79 ARG A CA 1
ATOM 708 C C . ARG A 1 79 ? -26.322 -4.993 35.227 1.00 92.75 79 ARG A C 1
ATOM 710 O O . ARG A 1 79 ? -26.878 -4.781 36.301 1.00 92.75 79 ARG A O 1
ATOM 717 N N . GLU A 1 80 ? -26.538 -6.087 34.502 1.00 91.75 80 GLU A N 1
ATOM 718 C CA . GLU A 1 80 ? -27.471 -7.151 34.887 1.00 91.75 80 GLU A CA 1
ATOM 719 C C . GLU A 1 80 ? -27.070 -7.808 36.212 1.00 91.75 80 GLU A C 1
ATOM 721 O O . GLU A 1 80 ? -27.895 -7.940 37.113 1.00 91.75 80 GLU A O 1
ATOM 726 N N . LYS A 1 81 ? -25.786 -8.144 36.401 1.00 92.75 81 LYS A N 1
ATOM 727 C CA . LYS A 1 81 ? -25.279 -8.683 37.677 1.00 92.75 81 LYS A CA 1
ATOM 728 C C . LYS A 1 81 ? -25.483 -7.708 38.834 1.00 92.75 81 LYS A C 1
ATOM 730 O O . LYS A 1 81 ? -25.792 -8.133 39.948 1.00 92.75 81 LYS A O 1
ATOM 735 N N . ARG A 1 82 ? -25.304 -6.405 38.602 1.00 89.38 82 ARG A N 1
ATOM 736 C CA . ARG A 1 82 ? -25.516 -5.362 39.614 1.00 89.38 82 ARG A CA 1
ATOM 737 C C . ARG A 1 82 ? -26.992 -5.232 39.973 1.00 89.38 82 ARG A C 1
ATOM 739 O O . ARG A 1 82 ? -27.303 -5.177 41.160 1.00 89.38 82 ARG A O 1
ATOM 746 N N . GLU A 1 83 ? -27.879 -5.218 38.983 1.00 87.44 83 GLU A N 1
ATOM 747 C CA . GLU A 1 83 ? -29.331 -5.210 39.198 1.00 87.44 83 GLU A CA 1
ATOM 748 C C . GLU A 1 83 ? -29.787 -6.468 39.945 1.00 87.44 83 GLU A C 1
ATOM 750 O O . GLU A 1 83 ? -30.479 -6.362 40.957 1.00 87.44 83 GLU A O 1
ATOM 755 N N . PHE A 1 84 ? -29.316 -7.648 39.532 1.00 88.19 84 PHE A N 1
ATOM 756 C CA . PHE A 1 84 ? -29.578 -8.908 40.227 1.00 88.19 84 PHE A CA 1
ATOM 757 C C . PHE A 1 84 ? -29.118 -8.857 41.688 1.00 88.19 84 PHE A C 1
ATOM 759 O O . PHE A 1 84 ? -29.854 -9.241 42.595 1.00 88.19 84 PHE A O 1
ATOM 766 N N . ARG A 1 85 ? -27.921 -8.319 41.950 1.00 85.25 85 ARG A N 1
ATOM 767 C CA . ARG A 1 85 ? -27.389 -8.193 43.313 1.00 85.25 85 ARG A CA 1
ATOM 768 C C . ARG A 1 85 ? -28.197 -7.226 44.180 1.00 85.25 85 ARG A C 1
ATOM 770 O O . ARG A 1 85 ? -28.366 -7.514 45.361 1.00 85.25 85 ARG A O 1
ATOM 777 N N . ARG A 1 86 ? -28.697 -6.122 43.612 1.00 85.88 86 ARG A N 1
ATOM 778 C CA . ARG A 1 86 ? -29.586 -5.175 44.312 1.00 85.88 86 ARG A CA 1
ATOM 779 C C . ARG A 1 86 ? -30.915 -5.821 44.697 1.00 85.88 86 ARG A C 1
ATOM 781 O O . ARG A 1 86 ? -31.368 -5.623 45.815 1.00 85.88 86 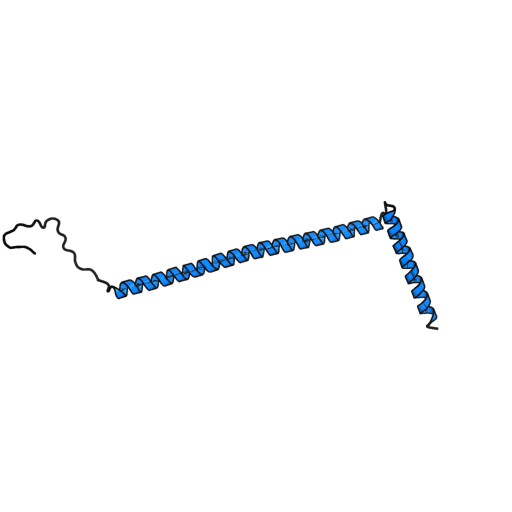ARG A O 1
ATOM 788 N N . ARG A 1 87 ? -31.489 -6.651 43.817 1.00 81.56 87 ARG A N 1
ATOM 789 C CA . ARG A 1 87 ? -32.713 -7.419 44.112 1.00 81.56 87 ARG A CA 1
ATOM 790 C C . ARG A 1 87 ? -32.494 -8.491 45.184 1.00 81.56 87 ARG A C 1
ATOM 792 O O . ARG A 1 87 ? -33.333 -8.650 46.057 1.00 81.56 87 ARG A O 1
ATOM 799 N N . MET A 1 88 ? -31.369 -9.212 45.129 1.00 83.44 88 MET A N 1
ATOM 800 C CA . MET A 1 88 ? -31.078 -10.312 46.063 1.00 83.44 88 MET A CA 1
ATOM 801 C C . MET A 1 88 ? -30.637 -9.844 47.456 1.00 83.44 88 MET A C 1
ATOM 803 O O . MET A 1 88 ? -30.832 -10.569 48.427 1.00 83.44 88 MET A O 1
ATOM 807 N N . ASN A 1 89 ? -29.996 -8.677 47.573 1.00 84.06 89 ASN A N 1
ATOM 808 C CA . ASN A 1 89 ? -29.561 -8.134 48.861 1.00 84.06 89 ASN A CA 1
ATOM 809 C C . ASN A 1 89 ? -29.695 -6.599 48.882 1.00 84.06 89 ASN A C 1
ATOM 811 O O . ASN A 1 89 ? -28.685 -5.905 48.698 1.00 84.06 89 ASN A O 1
ATOM 815 N N . PRO A 1 90 ? -30.917 -6.069 49.074 1.00 83.94 90 PRO A N 1
ATOM 816 C CA . PRO A 1 90 ? -31.169 -4.632 49.117 1.00 83.94 90 PRO A CA 1
ATOM 817 C C . PRO A 1 90 ? -30.459 -4.006 50.322 1.00 83.94 90 PRO A C 1
ATOM 819 O O . PRO A 1 90 ? -30.565 -4.492 51.450 1.00 83.94 90 PRO A O 1
ATOM 822 N N . ARG A 1 91 ? -29.685 -2.941 50.083 1.00 82.88 91 ARG A N 1
ATOM 823 C CA . ARG A 1 91 ? -28.901 -2.267 51.137 1.00 82.88 91 ARG A CA 1
ATOM 824 C C . ARG A 1 91 ? -29.267 -0.801 51.317 1.00 82.88 91 ARG A C 1
ATOM 826 O O . ARG A 1 91 ? -29.079 -0.276 52.412 1.00 82.88 91 ARG A O 1
ATOM 833 N N . THR A 1 92 ? -29.750 -0.137 50.272 1.00 86.69 92 THR A N 1
ATOM 834 C CA . THR A 1 92 ? -30.148 1.276 50.320 1.00 86.69 92 THR A CA 1
ATOM 835 C C . THR A 1 92 ? -31.666 1.418 50.379 1.00 86.69 92 THR A C 1
ATOM 837 O O . THR A 1 92 ? -32.399 0.518 49.979 1.00 86.69 92 THR A O 1
ATOM 840 N N . LYS A 1 93 ? -32.151 2.572 50.857 1.00 86.25 93 LYS A N 1
ATOM 841 C CA . LYS A 1 93 ? -33.588 2.900 50.882 1.00 86.25 93 LYS A CA 1
ATOM 842 C C . LYS A 1 93 ? -34.217 2.829 49.482 1.00 86.25 93 LYS A C 1
ATOM 844 O O . LYS A 1 93 ? -35.300 2.281 49.337 1.00 86.25 93 LYS A O 1
ATOM 849 N N . GLU A 1 94 ? -33.482 3.285 48.468 1.00 84.75 94 GLU A N 1
ATOM 850 C CA . GLU A 1 94 ? -33.868 3.219 47.050 1.00 84.75 94 GLU A CA 1
ATOM 851 C C . GLU A 1 94 ? -34.061 1.775 46.553 1.00 84.75 94 GLU A C 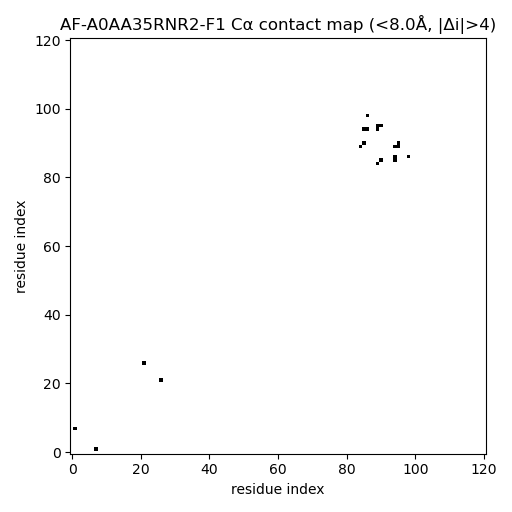1
ATOM 853 O O . GLU A 1 94 ? -34.985 1.508 45.790 1.00 84.75 94 GLU A O 1
ATOM 858 N N . ASP A 1 95 ? -33.230 0.822 47.001 1.00 84.38 95 ASP A N 1
ATOM 859 C CA . ASP A 1 95 ? -33.385 -0.592 46.630 1.00 84.38 95 ASP A CA 1
ATOM 860 C C . ASP A 1 95 ? -34.690 -1.184 47.209 1.00 84.38 95 ASP A C 1
ATOM 862 O O . ASP A 1 95 ? -35.350 -1.990 46.552 1.00 84.38 95 ASP A O 1
ATOM 866 N N . PHE A 1 96 ? -35.087 -0.775 48.424 1.00 83.88 96 PHE A N 1
ATOM 867 C CA . PHE A 1 96 ? -36.355 -1.193 49.039 1.00 83.88 96 PHE A CA 1
ATOM 868 C C . PHE A 1 96 ? -37.570 -0.537 48.373 1.00 83.88 96 PHE A C 1
ATOM 870 O O . PHE A 1 96 ? -38.574 -1.211 48.164 1.00 83.88 96 PHE A O 1
ATOM 877 N N . GLU A 1 97 ? -37.474 0.744 48.005 1.00 84.56 97 GLU A N 1
ATOM 878 C CA . GLU A 1 97 ? -38.514 1.455 47.243 1.00 84.56 97 GLU A CA 1
ATOM 879 C C . GLU A 1 97 ? -38.741 0.799 45.871 1.00 84.56 97 GLU A C 1
ATOM 881 O O . GLU A 1 97 ? -39.882 0.597 45.461 1.00 84.56 97 GLU A O 1
ATOM 886 N N . LEU A 1 98 ? -37.670 0.358 45.198 1.00 82.12 98 LEU A N 1
ATOM 887 C CA . LEU A 1 98 ? -37.757 -0.382 43.936 1.00 82.12 98 LEU A CA 1
ATOM 888 C C . LEU A 1 98 ? -38.509 -1.717 44.082 1.00 82.12 98 LEU A C 1
ATOM 890 O O . LEU A 1 98 ? -39.292 -2.082 43.206 1.00 82.12 98 LEU A O 1
ATOM 894 N N . LEU A 1 99 ? -38.271 -2.450 45.174 1.00 82.75 99 LEU A N 1
ATOM 895 C CA . LEU A 1 99 ? -38.984 -3.697 45.471 1.00 82.75 99 LEU A CA 1
ATOM 896 C C . LEU A 1 99 ? -40.459 -3.441 45.792 1.00 82.75 99 LEU A C 1
ATOM 898 O O . LEU A 1 99 ? -41.312 -4.206 45.353 1.00 82.75 99 LEU A O 1
ATOM 902 N N . TYR A 1 100 ? -40.756 -2.360 46.518 1.00 85.12 100 TYR A N 1
ATOM 903 C CA . TYR A 1 100 ? -42.125 -1.971 46.860 1.00 85.12 100 TYR A CA 1
ATOM 904 C C . TYR A 1 100 ? -42.937 -1.620 45.607 1.00 85.12 100 TYR A C 1
ATOM 906 O O . TYR A 1 100 ? -44.032 -2.142 45.427 1.00 85.12 100 TYR A O 1
ATOM 914 N N . HIS A 1 101 ? -42.360 -0.834 44.690 1.00 84.44 101 HIS A N 1
ATOM 915 C CA . HIS A 1 101 ? -42.984 -0.524 43.401 1.00 84.44 101 HIS A CA 1
ATOM 916 C C . HIS A 1 101 ? -43.209 -1.764 42.525 1.00 84.44 101 HIS A C 1
ATOM 918 O O . HIS A 1 101 ? -44.208 -1.837 41.813 1.00 84.44 101 HIS A O 1
ATOM 924 N N . ALA A 1 102 ? -42.301 -2.745 42.569 1.00 81.44 102 ALA A N 1
ATOM 925 C CA . ALA A 1 102 ? -42.493 -4.009 41.860 1.00 81.44 102 ALA A CA 1
ATOM 926 C C . ALA A 1 102 ? -43.671 -4.818 42.441 1.00 81.44 102 ALA A C 1
ATOM 928 O O . ALA A 1 102 ? -44.473 -5.356 41.683 1.00 81.44 102 ALA A O 1
ATOM 929 N N . LEU A 1 103 ? -43.799 -4.845 43.770 1.00 83.00 103 LEU A N 1
ATOM 930 C CA . LEU A 1 103 ? -44.893 -5.501 44.494 1.00 83.00 103 LEU A CA 1
ATOM 931 C C . LEU A 1 103 ? -46.256 -4.841 44.241 1.00 83.00 103 LEU A C 1
ATOM 933 O O . LEU A 1 103 ? -47.237 -5.534 43.988 1.00 83.00 103 LEU A O 1
ATOM 937 N N . GLU A 1 104 ? -46.324 -3.509 44.288 1.00 79.56 104 GLU A N 1
ATOM 938 C CA . GLU A 1 104 ? -47.553 -2.760 43.991 1.00 79.56 104 GLU A CA 1
ATOM 939 C C . GLU A 1 104 ? -48.003 -2.968 42.540 1.00 79.56 104 GLU A C 1
ATOM 941 O O . GLU A 1 104 ? -49.193 -3.141 42.287 1.00 79.56 104 GLU A O 1
ATOM 946 N N . GLY A 1 105 ? -47.056 -3.031 41.597 1.00 71.62 105 GLY A N 1
ATOM 947 C CA . GLY A 1 105 ? -47.344 -3.350 40.201 1.00 71.62 105 GLY A CA 1
ATOM 948 C C . GLY A 1 105 ? -47.902 -4.764 40.005 1.00 71.62 105 GLY A C 1
ATOM 949 O O . GLY A 1 105 ? -48.849 -4.935 39.247 1.00 71.62 105 GLY A O 1
ATOM 950 N N . GLU A 1 106 ? -47.370 -5.781 40.694 1.00 61.81 106 GLU A N 1
ATOM 951 C CA . GLU A 1 106 ? -47.905 -7.158 40.655 1.00 61.81 106 GLU A CA 1
ATOM 952 C C . GLU A 1 106 ? -49.315 -7.274 41.262 1.00 61.81 106 GLU A C 1
ATOM 954 O O . GLU A 1 106 ? -50.117 -8.095 40.809 1.00 61.81 106 GLU A O 1
ATOM 959 N N . GLY A 1 107 ? -49.650 -6.428 42.241 1.00 54.81 107 GLY A N 1
ATOM 960 C CA . GLY A 1 107 ? -50.999 -6.337 42.808 1.00 54.81 107 GLY A CA 1
ATOM 961 C C . GLY A 1 107 ? -52.066 -5.881 41.802 1.00 54.81 107 GLY A C 1
ATOM 962 O O . GLY A 1 107 ? -53.214 -6.317 41.896 1.00 54.81 107 GLY A O 1
ATOM 963 N N . ASP A 1 108 ? -51.683 -5.072 40.813 1.00 53.44 108 ASP A N 1
ATOM 964 C CA . ASP A 1 108 ? -52.580 -4.541 39.776 1.00 53.44 108 ASP A CA 1
ATOM 965 C C . ASP A 1 108 ? -52.942 -5.621 38.729 1.00 53.44 108 ASP A C 1
ATOM 967 O O . ASP A 1 108 ? -54.110 -5.820 38.400 1.00 53.44 108 ASP A O 1
ATOM 971 N N . TRP A 1 109 ? -51.971 -6.451 38.315 1.00 53.72 109 TRP A N 1
ATOM 972 C CA . TRP A 1 109 ? -52.209 -7.605 37.422 1.00 53.72 109 TRP A CA 1
ATOM 973 C C . TRP A 1 109 ? -53.064 -8.715 38.061 1.00 53.72 109 TRP A C 1
ATOM 975 O O . TRP A 1 109 ? -53.752 -9.456 37.356 1.00 53.72 109 TRP A O 1
ATOM 985 N N . SER A 1 110 ? -53.036 -8.838 39.393 1.00 54.06 110 SER A N 1
ATOM 986 C CA . SER A 1 110 ? -53.910 -9.749 40.151 1.00 54.06 110 SER A CA 1
ATOM 987 C C . SER A 1 110 ? -55.383 -9.315 40.091 1.00 54.06 110 SER A C 1
ATOM 989 O O . SER A 1 110 ? -56.289 -10.150 40.022 1.00 54.06 110 SER A O 1
ATOM 991 N N . CYS A 1 111 ? -55.635 -8.004 40.048 1.00 52.53 111 CYS A N 1
ATOM 992 C CA . CYS A 1 111 ? -56.987 -7.452 39.972 1.00 52.53 111 CYS A CA 1
ATOM 993 C C . CYS A 1 111 ? -57.615 -7.630 38.577 1.00 52.53 111 CYS A C 1
ATOM 995 O O . CYS A 1 111 ? -58.818 -7.879 38.481 1.00 52.53 111 CYS A O 1
ATOM 997 N N . ASP A 1 112 ? -56.812 -7.606 37.508 1.00 53.50 112 ASP A N 1
ATOM 998 C CA . ASP A 1 112 ? -57.283 -7.876 36.142 1.00 53.50 112 ASP A CA 1
ATOM 999 C C . ASP A 1 112 ? -57.586 -9.367 35.887 1.00 53.50 112 ASP A C 1
ATOM 1001 O O . ASP A 1 112 ? -58.557 -9.693 35.197 1.00 53.50 112 ASP A O 1
ATOM 1005 N N . TYR A 1 113 ? -56.831 -10.300 36.485 1.00 54.09 113 TYR A N 1
ATOM 1006 C CA . TYR A 1 113 ? -57.087 -11.742 36.322 1.00 54.09 113 TYR A CA 1
ATOM 1007 C C . TYR A 1 113 ? -58.429 -12.173 36.937 1.00 54.09 113 TYR A C 1
ATOM 1009 O O . TYR A 1 113 ? -59.174 -12.937 36.319 1.00 54.09 113 TYR A O 1
ATOM 1017 N N . HIS A 1 114 ? -58.804 -11.612 38.091 1.00 54.09 114 HIS A N 1
ATOM 1018 C CA . HIS A 1 114 ? -60.090 -11.903 38.734 1.00 54.09 114 HIS A CA 1
ATOM 1019 C C . HIS A 1 114 ? -61.317 -11.313 38.015 1.00 54.09 114 HIS A C 1
ATOM 1021 O O . HIS A 1 114 ? -62.427 -11.800 38.234 1.00 54.09 114 HIS A O 1
ATOM 1027 N N . MET A 1 115 ? -61.154 -10.330 37.122 1.00 49.59 115 MET A N 1
ATOM 1028 C CA . MET A 1 115 ? -62.261 -9.831 36.292 1.00 49.59 115 MET A CA 1
ATOM 1029 C C . MET A 1 115 ? -62.559 -10.717 35.074 1.00 49.59 115 MET A C 1
ATOM 1031 O O . MET A 1 115 ? -63.689 -10.721 34.591 1.00 49.59 115 MET A O 1
ATOM 1035 N N . THR A 1 116 ? -61.593 -11.499 34.584 1.00 52.19 116 THR A N 1
ATOM 1036 C CA . THR A 1 116 ? -61.802 -12.358 33.400 1.00 52.19 116 THR A CA 1
ATOM 1037 C C . THR A 1 116 ? -62.469 -13.701 33.716 1.00 52.19 116 THR A C 1
ATOM 1039 O O . THR A 1 116 ? -63.200 -14.227 32.878 1.00 52.19 116 THR A O 1
ATOM 1042 N N . GLU A 1 117 ? -62.318 -14.224 34.937 1.00 50.69 117 GLU A N 1
ATOM 1043 C CA . GLU A 1 117 ? -62.997 -15.457 35.376 1.00 50.69 117 GLU A CA 1
ATOM 1044 C C . GLU A 1 117 ? -64.485 -15.256 35.713 1.00 50.69 117 GLU A C 1
ATOM 1046 O O . GLU A 1 117 ? -65.248 -16.218 35.684 1.00 50.69 117 GLU A O 1
ATOM 1051 N N . GLN A 1 118 ? -64.937 -14.023 35.969 1.00 51.06 118 GLN A N 1
ATOM 1052 C CA . GLN A 1 118 ? -66.348 -13.735 36.279 1.00 51.06 118 GLN A CA 1
ATOM 1053 C C . GLN A 1 118 ? -67.260 -13.612 35.041 1.00 51.06 118 GLN A C 1
ATOM 1055 O O . GLN A 1 118 ? -68.465 -13.436 35.194 1.00 51.06 118 GLN A O 1
ATOM 1060 N N . VAL A 1 119 ? -66.721 -13.712 33.818 1.00 51.19 119 VAL A N 1
ATOM 1061 C CA . VAL A 1 119 ? -67.484 -13.534 32.560 1.00 51.19 119 VAL A CA 1
ATOM 1062 C C . VAL A 1 119 ? -67.710 -14.862 31.805 1.00 51.19 119 VAL A C 1
ATOM 1064 O O . VAL A 1 119 ? -68.356 -14.877 30.762 1.00 51.19 119 VAL A O 1
ATOM 1067 N N . VAL A 1 120 ? -67.219 -16.000 32.320 1.00 49.25 120 VAL A N 1
ATOM 1068 C CA . VAL A 1 120 ? -67.293 -17.319 31.641 1.00 49.25 120 VAL A CA 1
ATOM 1069 C C . VAL A 1 120 ? -68.302 -18.296 32.288 1.00 49.25 120 VAL A C 1
ATOM 1071 O O . VAL A 1 120 ? -68.379 -19.455 31.889 1.00 49.25 120 VAL A O 1
ATOM 1074 N N . THR A 1 121 ? -69.137 -17.850 33.232 1.00 41.31 121 THR A N 1
ATOM 1075 C CA . THR A 1 121 ? -70.264 -18.644 33.778 1.00 41.31 121 THR A CA 1
ATOM 1076 C C . THR A 1 121 ? -71.617 -18.133 33.324 1.00 41.31 121 THR A C 1
ATOM 1078 O O . THR A 1 121 ? -71.815 -16.901 33.420 1.00 41.31 121 THR A O 1
#

pLDDT: mean 86.31, std 15.01, range [41.31, 98.44]

InterPro domains:
  IPR000048 IQ motif, EF-hand binding site [PF00612] (34-50)
  IPR037695 IQ motif and ubiquitin-like domain-containing protein [PTHR21074] (1-104)

Secondary structure (DSSP, 8-state):
-PPTT-----TT---PPP-PPPPHHHHHHHHHHHHHHHHHHHHHHHHHHHHHHHHHHHHHHHHHHHHHHHHHHHHHHHHHHHHHHHHHS--SHHHHHHHHHHHHHHHHHHHHHHHHGGG--

Mean predicted aligned error: 12.34 Å

Radius of gyration: 46.84 Å; Cα contacts (8 Å, |Δi|>4): 10; chains: 1; bounding box: 126×30×101 Å

Solvent-accessible surface area (backbone atoms only — not comparable to full-atom values): 7293 Å² total; per-residue (Å²): 135,86,55,92,92,61,94,76,86,68,87,84,66,78,92,77,80,86,70,95,79,77,57,70,66,61,53,51,52,56,49,51,55,51,50,52,51,52,53,52,54,50,53,52,49,52,52,50,56,52,53,52,52,53,51,50,53,52,48,54,52,52,52,50,53,50,52,53,49,51,49,55,50,49,53,49,54,52,49,52,52,49,53,51,47,38,74,77,56,58,83,51,74,67,44,50,51,53,52,50,55,52,52,55,53,54,55,53,60,54,58,56,56,62,59,62,67,72,72,78,116

Foldseek 3Di:
DDDPPDDDDCPPPDDDDDDDDDDPVVVVVVVVVVVVVVVVVVVVVVVVVVVVVVVVVVVVVVVVVVVVVVVVVVVVVVVVVVLVCLQVDPDDPVSVVVVVVVVVVVVVVVVVVVVVVVVPD

Sequence (121 aa):
MDKTGHYMDDREDRIITAGPYELADDYHARILAKVILLQSYWRRWLSRRYVDALRRERRVRREWEREREEERRREREEREKREFRRRMNPRTKEDFELLYHALEGEGDWSCDYHMTEQVVT